Protein AF-A0A6G0W5W0-F1 (afdb_monomer)

Organism: NCBI:txid100861

pLDDT: mean 74.75, std 21.32, range [33.62, 98.12]

Mean predicted aligned error: 18.23 Å

Foldseek 3Di:
DDDDDDDDDDDDDDPDDDPDPDDPDDDPDPDPPPVPLFAFDWFQFPVGKTFRWGQDPQLFIWTADQPLADHDIHPCRVVVRVVPDGHNHIHTAAPSCCVRPVARQCVDCRGVRNRCCVVSVTDGPGSGNDPDPDPPPPCPDDPDDDDDDDDDDDDDDDDDDDDDDDDDDDDDPDDD

Structure (mmCIF, N/CA/C/O backbone):
data_AF-A0A6G0W5W0-F1
#
_entry.id   AF-A0A6G0W5W0-F1
#
loop_
_atom_site.group_PDB
_atom_site.id
_atom_site.type_symbol
_atom_site.label_atom_id
_atom_site.label_alt_id
_atom_site.label_comp_id
_atom_site.label_asym_id
_atom_site.label_entity_id
_atom_site.label_seq_id
_atom_site.pdbx_PDB_ins_code
_atom_site.Cartn_x
_atom_site.Cartn_y
_atom_site.Cartn_z
_atom_site.occupancy
_atom_site.B_iso_or_equiv
_atom_site.auth_seq_id
_atom_site.auth_comp_id
_atom_site.auth_asym_id
_atom_site.auth_atom_id
_atom_site.pdbx_PDB_model_num
ATOM 1 N N . MET A 1 1 ? -21.352 74.072 32.664 1.00 43.81 1 MET A N 1
ATOM 2 C CA . MET A 1 1 ? -22.446 73.161 33.081 1.00 43.81 1 MET A CA 1
ATOM 3 C C . MET A 1 1 ? -23.728 73.745 32.487 1.00 43.81 1 MET A C 1
ATOM 5 O O . MET A 1 1 ? -23.889 74.932 32.744 1.00 43.81 1 MET A O 1
ATOM 9 N N . PRO A 1 2 ? -24.614 73.068 31.721 1.00 43.53 2 PRO A N 1
ATOM 10 C CA . PRO A 1 2 ? -24.774 71.629 31.468 1.00 43.53 2 PRO A CA 1
ATOM 11 C C . PRO A 1 2 ? -25.030 71.230 29.972 1.00 43.53 2 PRO A C 1
ATOM 13 O O . PRO A 1 2 ? -25.238 72.082 29.122 1.00 43.53 2 PRO A O 1
ATOM 16 N N . ARG A 1 3 ? -25.096 69.907 29.727 1.00 37.72 3 ARG A N 1
ATOM 17 C CA . ARG A 1 3 ? -26.029 69.156 28.840 1.00 37.72 3 ARG A CA 1
ATOM 18 C C . ARG A 1 3 ? -25.972 69.195 27.287 1.00 37.72 3 ARG A C 1
ATOM 20 O O . ARG A 1 3 ? -26.293 70.201 26.677 1.00 37.72 3 ARG A O 1
ATOM 27 N N . LEU A 1 4 ? -25.874 67.957 26.755 1.00 35.38 4 LEU A N 1
ATOM 28 C CA . LEU A 1 4 ? -26.572 67.364 25.585 1.00 35.38 4 LEU A CA 1
ATOM 29 C C . LEU A 1 4 ? -26.148 67.860 24.181 1.00 35.38 4 LEU A C 1
ATOM 31 O O . LEU A 1 4 ? -25.948 69.041 23.985 1.00 35.38 4 LEU A O 1
ATOM 35 N N . ALA A 1 5 ? -26.064 67.057 23.117 1.00 42.06 5 ALA A N 1
ATOM 36 C CA . ALA A 1 5 ? -26.297 65.634 22.873 1.00 42.06 5 ALA A CA 1
ATOM 37 C C . ALA A 1 5 ? -25.833 65.313 21.426 1.00 42.06 5 ALA A C 1
ATOM 39 O O . ALA A 1 5 ? -25.978 66.169 20.565 1.00 42.06 5 ALA A O 1
ATOM 40 N N . VAL A 1 6 ? -25.333 64.084 21.205 1.00 36.69 6 VAL A N 1
ATOM 41 C CA . VAL A 1 6 ? -25.784 63.111 20.172 1.00 36.69 6 VAL A CA 1
ATOM 42 C C . VAL A 1 6 ? -25.753 63.600 18.700 1.00 36.69 6 VAL A C 1
ATOM 44 O O . VAL A 1 6 ? -26.433 64.549 18.346 1.00 36.69 6 VAL A O 1
ATOM 47 N N . LEU A 1 7 ? -25.026 62.982 17.758 1.00 33.62 7 LEU A N 1
ATOM 48 C CA . LEU A 1 7 ? -25.395 61.722 17.082 1.00 33.62 7 LEU A CA 1
ATOM 49 C C . LEU A 1 7 ? -24.388 61.400 15.946 1.00 33.62 7 LEU A C 1
ATOM 51 O O . LEU A 1 7 ? -23.832 62.334 15.377 1.00 33.62 7 LEU A O 1
ATOM 55 N N . ALA A 1 8 ? -24.324 60.114 15.552 1.00 37.38 8 ALA A N 1
ATOM 56 C CA . ALA A 1 8 ? -23.855 59.537 14.268 1.00 37.38 8 ALA A CA 1
ATOM 57 C C . ALA A 1 8 ? -22.363 59.116 14.187 1.00 37.38 8 ALA A C 1
ATOM 59 O O . ALA A 1 8 ? -21.487 59.915 14.467 1.00 37.38 8 ALA A O 1
ATOM 60 N N . ILE A 1 9 ? -21.952 57.900 13.794 1.00 43.81 9 ILE A N 1
ATOM 61 C CA . ILE A 1 9 ? -22.605 56.721 13.197 1.00 43.81 9 ILE A CA 1
ATOM 62 C C . ILE A 1 9 ? -21.837 55.456 13.627 1.00 43.81 9 ILE A C 1
ATOM 64 O O . ILE A 1 9 ? -20.644 55.479 13.915 1.00 43.81 9 ILE A O 1
ATOM 68 N N . LEU A 1 10 ? -22.598 54.368 13.682 1.00 42.38 10 LEU A N 1
ATOM 69 C CA . LEU A 1 10 ? -22.277 53.028 14.147 1.00 42.38 10 LEU A CA 1
ATOM 70 C C . LEU 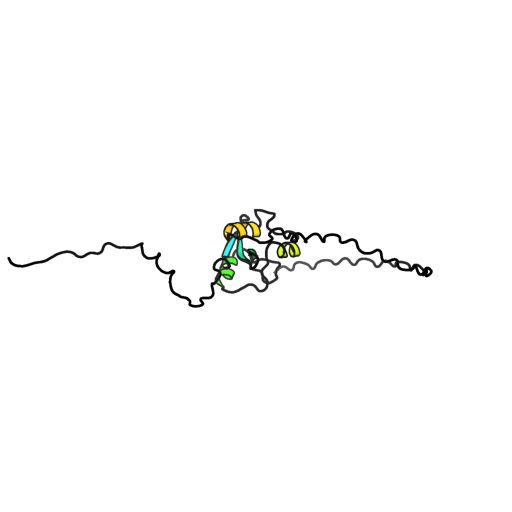A 1 10 ? -21.114 52.336 13.419 1.00 42.38 10 LEU A C 1
ATOM 72 O O . LEU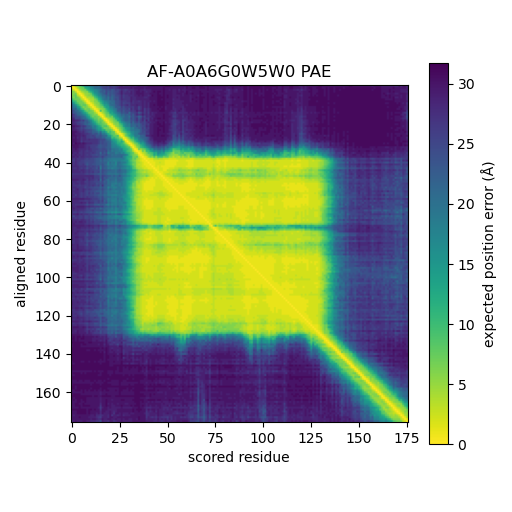 A 1 10 ? -20.940 52.440 12.207 1.00 42.38 10 LEU A O 1
ATOM 76 N N . LEU A 1 11 ? -20.400 51.543 14.219 1.00 49.03 11 LEU A N 1
ATOM 77 C CA . LEU A 1 11 ? -19.451 50.502 13.852 1.00 49.03 11 LEU A CA 1
ATOM 78 C C . LEU A 1 11 ? -20.096 49.448 12.938 1.00 49.03 11 LEU A C 1
ATOM 80 O O . LEU A 1 11 ? -21.161 48.945 13.271 1.00 49.03 11 LEU A O 1
ATOM 84 N N . THR A 1 12 ? -19.389 49.020 11.889 1.00 50.31 12 THR A N 1
ATOM 85 C CA . THR A 1 12 ? -19.244 47.597 11.506 1.00 50.31 12 THR A CA 1
ATOM 86 C C . THR A 1 12 ? -18.012 47.443 10.606 1.00 50.31 12 THR A C 1
ATOM 88 O O . THR A 1 12 ? -18.102 47.335 9.387 1.00 50.31 12 THR A O 1
ATOM 91 N N . ALA A 1 13 ? -16.821 47.448 11.210 1.00 47.62 13 ALA A N 1
ATOM 92 C CA . ALA A 1 13 ? -15.640 46.901 10.551 1.00 47.62 13 ALA A CA 1
ATOM 93 C C . ALA A 1 13 ? -15.608 45.393 10.827 1.00 47.62 13 ALA A C 1
ATOM 95 O O . ALA A 1 13 ? -15.578 44.955 11.974 1.00 47.62 13 ALA A O 1
ATOM 96 N N . SER A 1 14 ? -15.688 44.626 9.746 1.00 53.84 14 SER A N 1
ATOM 97 C CA . SER A 1 14 ? -15.620 43.172 9.689 1.00 53.84 14 SER A CA 1
ATOM 98 C C . SER A 1 14 ? -14.348 42.649 10.370 1.00 53.84 14 SER A C 1
ATOM 100 O O . SER A 1 14 ? -13.251 42.791 9.837 1.00 53.84 14 SER A O 1
ATOM 102 N N . THR A 1 15 ? -14.482 42.036 11.547 1.00 48.28 15 THR A N 1
ATOM 103 C CA . THR A 1 15 ? -13.423 41.218 12.152 1.00 48.28 15 THR A CA 1
ATOM 104 C C . THR A 1 15 ? -13.623 39.770 11.721 1.00 48.28 15 THR A C 1
ATOM 106 O O . THR A 1 15 ? -14.085 38.924 12.484 1.00 48.28 15 THR A O 1
ATOM 109 N N . CYS A 1 16 ? -13.302 39.478 10.464 1.00 47.66 16 CYS A N 1
ATOM 110 C CA . CYS A 1 16 ? -12.919 38.124 10.094 1.00 47.66 16 CYS A CA 1
ATOM 111 C C . CYS A 1 16 ? -11.444 37.938 10.478 1.00 47.66 16 CYS A C 1
ATOM 113 O O . CYS A 1 16 ? -10.644 38.852 10.314 1.00 47.66 16 CYS A O 1
ATOM 115 N N . THR A 1 17 ? -11.111 36.749 10.978 1.00 52.75 17 THR A N 1
ATOM 116 C CA . THR A 1 17 ? -9.773 36.263 11.369 1.00 52.75 17 THR A CA 1
ATOM 117 C C . THR A 1 17 ? -9.202 36.775 12.697 1.00 52.75 17 THR A C 1
ATOM 119 O O . THR A 1 17 ? -8.318 37.621 12.699 1.00 52.75 17 THR A O 1
ATOM 122 N N . ALA A 1 18 ? -9.642 36.180 13.818 1.00 45.88 18 ALA A N 1
ATOM 123 C CA . ALA A 1 18 ? -8.771 35.935 14.984 1.00 45.88 18 ALA A CA 1
ATOM 124 C C . ALA A 1 18 ? -9.281 34.887 16.014 1.00 45.88 18 ALA A C 1
ATOM 126 O O . ALA A 1 18 ? -8.669 34.771 17.067 1.00 45.88 18 ALA A O 1
ATOM 127 N N . ASP A 1 19 ? -10.325 34.084 15.752 1.00 45.25 19 ASP A N 1
ATOM 128 C CA . ASP A 1 19 ? -10.877 33.137 16.752 1.00 45.25 19 ASP A CA 1
ATOM 129 C C . ASP A 1 19 ? -10.670 31.647 16.404 1.00 45.25 19 ASP A C 1
ATOM 131 O O . ASP A 1 19 ? -11.625 30.883 16.286 1.00 45.25 19 ASP A O 1
ATOM 135 N N . ILE A 1 20 ? -9.419 31.187 16.250 1.00 47.75 20 ILE A N 1
ATOM 136 C CA . ILE A 1 20 ? -9.109 29.735 16.310 1.00 47.75 20 ILE A CA 1
ATOM 137 C C . ILE A 1 20 ? -7.849 29.459 17.148 1.00 47.75 20 ILE A C 1
ATOM 139 O O . ILE A 1 20 ? -7.040 28.597 16.816 1.00 47.75 20 ILE A O 1
ATOM 143 N N . VAL A 1 21 ? -7.642 30.181 18.252 1.00 46.34 21 VAL A N 1
ATOM 144 C CA . VAL A 1 21 ? -6.588 29.815 19.219 1.00 46.34 21 VAL A CA 1
ATOM 145 C C . VAL A 1 21 ? -7.092 29.931 20.657 1.00 46.34 21 VAL A C 1
ATOM 147 O O . VAL A 1 21 ? -6.476 30.583 21.486 1.00 46.34 21 VAL A O 1
ATOM 150 N N . GLN A 1 22 ? -8.214 29.285 20.993 1.00 45.28 22 GLN A N 1
ATOM 151 C CA . GLN A 1 22 ? -8.539 29.051 22.406 1.00 45.28 22 GLN A CA 1
ATOM 152 C C . GLN A 1 22 ? -9.508 27.877 22.616 1.00 45.28 22 GLN A C 1
ATOM 154 O O . GLN A 1 22 ? -10.688 28.072 22.879 1.00 45.28 22 GLN A O 1
ATOM 159 N N . ALA A 1 23 ? -9.0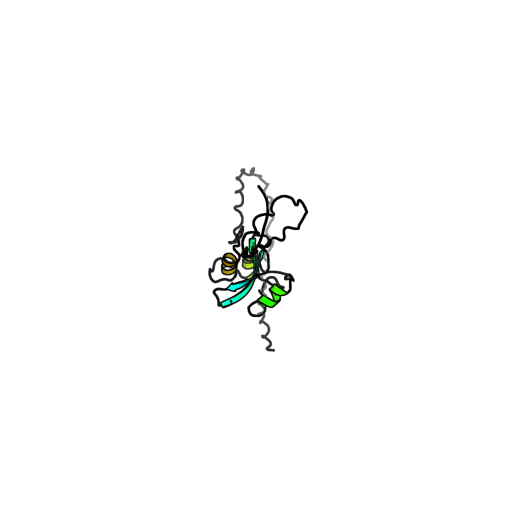17 26.635 22.528 1.00 38.88 23 ALA A N 1
ATOM 160 C CA . ALA A 1 23 ? -9.740 25.475 23.073 1.00 38.88 23 ALA A CA 1
ATOM 161 C C . ALA A 1 23 ? -8.837 24.246 23.327 1.00 38.88 23 ALA A C 1
ATOM 163 O O . ALA A 1 23 ? -9.131 23.149 22.865 1.00 38.88 23 ALA A O 1
ATOM 164 N N . ILE A 1 24 ? -7.745 24.393 24.082 1.00 49.34 24 ILE A N 1
ATOM 165 C CA . ILE A 1 24 ? -7.030 23.247 24.681 1.00 49.34 24 ILE A CA 1
ATOM 166 C C . ILE A 1 24 ? -6.713 23.536 26.147 1.00 49.34 24 ILE A C 1
ATOM 168 O O . ILE A 1 24 ? -5.569 23.690 26.555 1.00 49.34 24 ILE A O 1
ATOM 172 N N . SER A 1 25 ? -7.759 23.648 26.960 1.00 55.38 25 SER A N 1
ATOM 173 C CA . SER A 1 25 ? -7.687 23.433 28.408 1.00 55.38 25 SER A CA 1
ATOM 174 C C . SER A 1 25 ? -9.092 23.132 28.913 1.00 55.38 25 SER A C 1
ATOM 176 O O . SER A 1 25 ? -9.951 24.005 28.905 1.00 55.38 25 SER A O 1
ATOM 178 N N . GLY A 1 26 ? -9.338 21.883 29.321 1.00 47.38 26 GLY A N 1
ATOM 179 C CA . GLY A 1 26 ? -10.487 21.568 30.176 1.00 47.38 26 GLY A CA 1
ATOM 180 C C . GLY A 1 26 ? -11.610 20.706 29.597 1.00 47.38 26 GLY A C 1
ATOM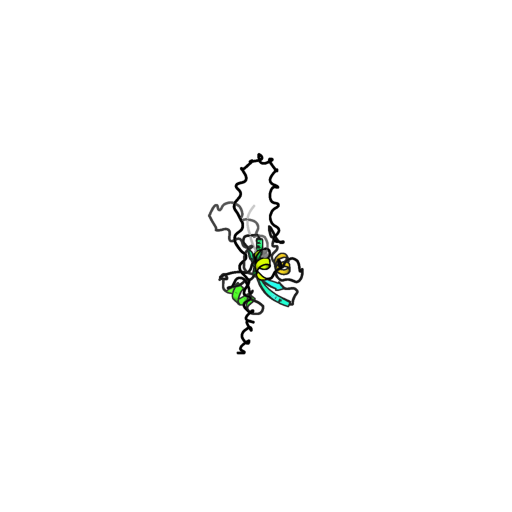 181 O O . GLY A 1 26 ? -12.762 21.002 29.872 1.00 47.38 26 GLY A O 1
ATOM 182 N N . HIS A 1 27 ? -11.322 19.615 28.879 1.00 43.47 27 HIS A N 1
ATOM 183 C CA . HIS A 1 27 ? -12.293 18.517 28.741 1.00 43.47 27 HIS A CA 1
ATOM 184 C C . HIS A 1 27 ? -11.589 17.162 28.861 1.00 43.47 27 HIS A C 1
ATOM 186 O O . HIS A 1 27 ? -11.216 16.541 27.869 1.00 43.47 27 HIS A O 1
ATOM 192 N N . ALA A 1 28 ? -11.449 16.684 30.098 1.00 48.03 28 ALA A N 1
ATOM 193 C CA . ALA A 1 28 ? -11.316 15.261 30.384 1.00 48.03 28 ALA A CA 1
ATOM 194 C C . ALA A 1 28 ? -12.668 14.583 30.089 1.00 48.03 28 ALA A C 1
ATOM 196 O O . ALA A 1 28 ? -13.433 14.242 30.982 1.00 48.03 28 ALA A O 1
ATOM 197 N N . ALA A 1 29 ? -12.996 14.460 28.807 1.00 49.97 29 ALA A N 1
ATOM 198 C CA . ALA A 1 29 ? -14.049 13.597 28.309 1.00 49.97 29 ALA A CA 1
ATOM 199 C C . ALA A 1 29 ? -13.375 12.670 27.306 1.00 49.97 29 ALA A C 1
ATOM 201 O O . ALA A 1 29 ? -12.744 13.153 26.367 1.00 49.97 29 ALA A O 1
ATOM 202 N N . SER A 1 30 ? -13.481 11.360 27.527 1.00 57.62 30 SER A N 1
ATOM 203 C CA . SER A 1 30 ? -13.010 10.297 26.637 1.00 57.62 30 SER A CA 1
ATOM 204 C C . SER A 1 30 ? -13.619 10.426 25.236 1.00 57.62 30 SER A C 1
ATOM 206 O O . SER A 1 30 ? -14.513 9.677 24.852 1.00 57.62 30 SER A O 1
ATOM 208 N N . ARG A 1 31 ? -13.138 11.379 24.436 1.00 55.38 31 ARG A N 1
ATOM 209 C CA . ARG A 1 31 ? -13.244 11.327 22.986 1.00 55.38 31 ARG A CA 1
ATOM 210 C C . ARG A 1 31 ? -12.199 10.318 22.558 1.00 55.38 31 ARG A C 1
ATOM 212 O O . ARG A 1 31 ? -11.009 10.528 22.771 1.00 55.38 31 ARG A O 1
ATOM 219 N N . ARG A 1 32 ? -12.657 9.204 21.990 1.00 55.00 32 ARG A N 1
ATOM 220 C CA . ARG A 1 32 ? -11.822 8.291 21.210 1.00 55.00 32 ARG A CA 1
ATOM 221 C C . ARG A 1 32 ? -10.958 9.167 20.304 1.00 55.00 32 ARG A C 1
ATOM 223 O O . ARG A 1 32 ? -11.510 9.846 19.440 1.00 55.00 32 ARG A O 1
ATOM 230 N N . LEU A 1 33 ? -9.650 9.223 20.560 1.00 56.91 33 LEU A N 1
ATOM 231 C CA . LEU A 1 33 ? -8.700 9.844 19.649 1.00 56.91 33 LEU A CA 1
ATOM 232 C C . LEU A 1 33 ? -8.812 9.032 18.361 1.00 56.91 33 LEU A C 1
ATOM 234 O O . LEU A 1 33 ? -8.262 7.938 18.257 1.00 56.91 33 LEU A O 1
ATOM 238 N N . VAL A 1 34 ? -9.649 9.490 17.431 1.00 56.19 34 VAL A N 1
ATOM 239 C CA . VAL A 1 34 ? -9.582 9.009 16.062 1.00 56.19 34 VAL A CA 1
ATOM 240 C C . VAL A 1 34 ? -8.209 9.458 15.622 1.00 56.19 34 VAL A C 1
ATOM 242 O O . VAL A 1 34 ? -7.952 10.660 15.550 1.00 56.19 34 VAL A O 1
ATOM 245 N N . ASP A 1 35 ? -7.310 8.497 15.454 1.00 67.88 35 ASP A N 1
ATOM 246 C CA . ASP A 1 35 ? -6.005 8.760 14.887 1.00 67.88 35 ASP A CA 1
ATOM 247 C C . ASP A 1 35 ? -6.234 9.233 13.451 1.00 67.88 35 ASP A C 1
ATOM 249 O O . ASP A 1 35 ? -6.359 8.445 12.513 1.00 67.88 35 ASP A O 1
ATOM 253 N N . TYR A 1 36 ? -6.400 10.546 13.306 1.00 63.44 36 TYR A N 1
ATOM 254 C CA . TYR A 1 36 ? -6.720 11.204 12.048 1.00 63.44 36 TYR A CA 1
ATOM 255 C C . TYR A 1 36 ? -5.588 11.018 11.024 1.00 63.44 36 TYR A C 1
ATOM 257 O O . TYR A 1 36 ? -5.782 11.250 9.836 1.00 63.44 36 TYR A O 1
ATOM 265 N N . THR A 1 37 ? -4.424 10.522 11.459 1.00 70.12 37 THR A N 1
ATOM 266 C CA . THR A 1 37 ? -3.311 10.150 10.580 1.00 70.12 37 THR A CA 1
ATOM 267 C C . THR A 1 37 ? -3.518 8.801 9.877 1.00 70.12 37 THR A C 1
ATOM 269 O O . THR A 1 37 ? -2.810 8.492 8.922 1.00 70.12 37 THR A O 1
ATOM 272 N N . LYS A 1 38 ? -4.526 8.009 10.280 1.00 84.19 38 LYS A N 1
ATOM 273 C CA . LYS A 1 38 ? -4.837 6.675 9.721 1.00 84.19 38 LYS A CA 1
ATOM 274 C C . LYS A 1 38 ? -6.121 6.639 8.892 1.00 84.19 38 LYS A C 1
ATOM 276 O O . LYS A 1 38 ? -6.792 5.610 8.797 1.00 84.19 38 LYS A O 1
ATOM 281 N N . VAL A 1 39 ? -6.491 7.769 8.298 1.00 91.81 39 VAL A N 1
ATOM 282 C CA . VAL A 1 39 ? -7.672 7.880 7.433 1.00 91.81 39 VAL A CA 1
ATOM 283 C C . VAL A 1 39 ? -7.331 7.410 6.016 1.00 91.81 39 VAL A C 1
ATOM 285 O O . VAL A 1 39 ? -6.272 7.735 5.478 1.00 91.81 39 VAL A O 1
ATOM 288 N N . TRP A 1 40 ? -8.243 6.649 5.403 1.00 95.12 40 TRP A N 1
ATOM 289 C CA . TRP A 1 40 ? -8.146 6.279 3.991 1.00 95.12 40 TRP A CA 1
ATOM 290 C C . TRP A 1 40 ? -8.103 7.529 3.117 1.00 95.12 40 TRP A C 1
ATOM 292 O O . TRP A 1 40 ? -8.990 8.373 3.183 1.00 95.12 40 TRP A O 1
ATOM 302 N N . THR A 1 41 ? -7.062 7.637 2.302 1.00 94.69 41 THR A N 1
ATOM 303 C CA . THR A 1 41 ? -6.784 8.798 1.465 1.00 94.69 41 THR A CA 1
ATOM 304 C C . THR A 1 41 ? -6.399 8.327 0.076 1.00 94.69 41 THR A C 1
ATOM 306 O O . THR A 1 41 ? -5.596 7.410 -0.085 1.00 94.69 41 THR A O 1
ATOM 309 N N . CYS A 1 42 ? -6.950 8.970 -0.947 1.00 95.69 42 CYS A N 1
ATOM 310 C CA . CYS A 1 42 ? -6.538 8.702 -2.312 1.00 95.69 42 CYS A CA 1
ATOM 311 C C . CYS A 1 42 ? -5.237 9.421 -2.649 1.00 95.69 42 CYS A C 1
ATOM 313 O O . CYS A 1 42 ? -5.202 10.650 -2.739 1.00 95.69 42 CYS A O 1
ATOM 315 N N . VAL A 1 43 ? -4.183 8.645 -2.880 1.00 94.88 43 VAL A N 1
ATOM 316 C CA . VAL A 1 43 ? -2.851 9.145 -3.219 1.00 94.88 43 VAL A CA 1
ATOM 317 C C . VAL A 1 43 ? -2.616 8.992 -4.721 1.00 94.88 43 VAL A C 1
ATOM 319 O O . VAL A 1 43 ? -2.902 7.940 -5.292 1.00 94.88 43 VAL A O 1
ATOM 322 N N . HIS A 1 44 ? -2.100 10.046 -5.361 1.00 93.81 44 HIS A N 1
ATOM 323 C CA . HIS A 1 44 ? -1.569 9.964 -6.722 1.00 93.81 44 HIS A CA 1
ATOM 324 C C . HIS A 1 44 ? -0.191 9.316 -6.680 1.00 93.81 44 HIS A C 1
ATOM 326 O O . HIS A 1 44 ? 0.722 9.859 -6.056 1.00 93.81 44 HIS A O 1
ATOM 332 N N . SER A 1 45 ? -0.046 8.183 -7.359 1.00 89.38 45 SER A N 1
ATOM 333 C CA . SER A 1 45 ? 1.267 7.610 -7.603 1.00 89.38 45 SER A CA 1
ATOM 334 C C . SER A 1 45 ? 1.995 8.406 -8.682 1.00 89.38 45 SER A C 1
ATOM 336 O O . SER A 1 45 ? 1.389 8.913 -9.630 1.00 89.38 45 SER A O 1
ATOM 338 N N . THR A 1 46 ? 3.318 8.470 -8.568 1.00 90.06 46 THR A N 1
ATOM 339 C CA . THR A 1 46 ? 4.203 9.004 -9.612 1.00 90.06 46 THR A CA 1
ATOM 340 C C . THR A 1 46 ? 4.110 8.216 -10.921 1.00 90.06 46 THR A C 1
ATOM 342 O O . THR A 1 46 ? 4.413 8.757 -11.982 1.00 90.06 46 THR A O 1
ATOM 345 N N . SER A 1 47 ? 3.597 6.985 -10.863 1.00 86.00 47 SER A N 1
ATOM 346 C CA . SER A 1 47 ? 3.305 6.131 -12.017 1.00 86.00 47 SER A CA 1
ATOM 347 C C . SER A 1 47 ? 1.965 6.443 -12.714 1.00 86.00 47 SER A C 1
ATOM 349 O O . SER A 1 47 ? 1.599 5.768 -13.672 1.00 86.00 47 SER A O 1
ATOM 351 N N . GLY A 1 48 ? 1.230 7.472 -12.269 1.00 88.62 48 GLY A N 1
ATOM 352 C CA . GLY A 1 48 ? 0.067 8.025 -12.979 1.00 88.62 48 GLY A CA 1
ATOM 353 C C . GLY A 1 48 ? -1.302 7.458 -12.588 1.00 88.62 48 GLY A C 1
ATOM 354 O O . GLY A 1 48 ? -2.307 7.888 -13.147 1.00 88.62 48 GLY A O 1
ATOM 355 N N . PHE A 1 49 ? -1.360 6.546 -11.619 1.00 90.75 49 PHE A N 1
ATOM 356 C CA . PHE A 1 49 ? -2.603 5.967 -11.101 1.00 90.75 49 PHE A CA 1
ATOM 357 C C . PHE A 1 49 ? -2.938 6.473 -9.693 1.00 90.75 49 PHE A C 1
ATOM 359 O O . PHE A 1 49 ? -2.091 7.025 -8.982 1.00 90.75 49 PHE A O 1
ATOM 366 N N . ARG A 1 50 ? -4.190 6.275 -9.266 1.00 94.50 50 ARG A N 1
ATOM 367 C CA . ARG A 1 50 ? -4.646 6.594 -7.897 1.00 94.50 50 ARG A CA 1
ATOM 368 C C . ARG A 1 50 ? -4.810 5.342 -7.062 1.00 94.50 50 ARG A C 1
ATOM 370 O O . ARG A 1 50 ? -5.302 4.333 -7.554 1.00 94.50 50 ARG A O 1
ATOM 377 N N . VAL A 1 51 ? -4.444 5.420 -5.786 1.00 95.56 51 VAL A N 1
ATOM 378 C CA . VAL A 1 51 ? -4.573 4.293 -4.855 1.00 95.56 51 VAL A CA 1
ATOM 379 C C . VAL A 1 51 ? -5.167 4.776 -3.536 1.00 95.56 51 VAL A C 1
ATOM 381 O O . VAL A 1 51 ? -4.682 5.768 -2.984 1.00 95.56 51 VAL A O 1
ATOM 384 N N . PRO A 1 52 ? -6.200 4.106 -3.002 1.00 96.81 52 PRO A N 1
ATOM 385 C CA . PRO A 1 52 ? -6.677 4.347 -1.649 1.00 96.81 52 PRO A CA 1
ATOM 386 C C . PRO A 1 52 ? -5.670 3.754 -0.661 1.00 96.81 52 PRO A C 1
ATOM 388 O O . PRO A 1 52 ? -5.559 2.534 -0.522 1.00 96.81 52 PRO A O 1
ATOM 391 N N . LEU A 1 53 ? -4.928 4.628 0.012 1.00 96.81 53 LEU A N 1
ATOM 392 C CA . LEU A 1 53 ? -3.884 4.280 0.969 1.00 96.81 53 LEU A CA 1
ATOM 393 C C . LEU A 1 53 ? -4.233 4.806 2.361 1.00 96.81 53 LEU A C 1
ATOM 395 O O . LEU A 1 53 ? -4.948 5.797 2.505 1.00 96.81 53 LEU A O 1
ATOM 399 N N . ARG A 1 54 ? -3.684 4.178 3.396 1.00 96.31 54 ARG A N 1
ATOM 400 C CA . ARG A 1 54 ? -3.607 4.762 4.740 1.00 96.31 54 ARG A CA 1
ATOM 401 C C . ARG A 1 54 ? -2.347 4.301 5.460 1.00 96.31 54 ARG A C 1
ATOM 403 O O . ARG A 1 54 ? -1.633 3.420 4.984 1.00 96.31 54 ARG A O 1
ATOM 410 N N . ILE A 1 55 ? -2.101 4.885 6.628 1.00 96.25 55 ILE A N 1
ATOM 411 C CA . ILE A 1 55 ? -1.082 4.402 7.557 1.00 96.25 55 ILE A CA 1
ATOM 412 C C . ILE A 1 55 ? -1.665 3.245 8.380 1.00 96.25 55 ILE A C 1
ATOM 414 O O . ILE A 1 55 ? -2.676 3.404 9.066 1.00 96.25 55 ILE A O 1
ATOM 418 N N . ALA A 1 56 ? -1.013 2.088 8.311 1.00 94.94 56 ALA A N 1
ATOM 419 C CA . ALA A 1 56 ? -1.342 0.873 9.042 1.00 94.94 56 ALA A CA 1
ATOM 420 C C . ALA A 1 56 ? -0.955 0.964 10.531 1.00 94.94 56 ALA A C 1
ATOM 422 O O . ALA A 1 56 ? -0.432 1.967 11.031 1.00 94.94 56 ALA A O 1
ATOM 423 N N . ASN A 1 57 ? -1.221 -0.097 11.293 1.00 92.00 57 ASN A N 1
ATOM 424 C CA . ASN A 1 57 ? -0.949 -0.126 12.735 1.00 92.00 57 ASN A CA 1
ATOM 425 C C . ASN A 1 57 ? 0.541 -0.110 13.096 1.00 92.00 57 ASN A C 1
ATOM 427 O O . ASN A 1 57 ? 0.905 0.495 14.099 1.00 92.00 57 ASN A O 1
ATOM 431 N N . ASP A 1 58 ? 1.383 -0.698 12.257 1.00 91.12 58 ASP A N 1
ATOM 432 C CA . ASP A 1 58 ? 2.846 -0.744 12.369 1.00 91.12 58 ASP A CA 1
ATOM 433 C C . ASP A 1 58 ? 3.547 0.460 11.701 1.00 91.12 58 ASP A C 1
ATOM 435 O O . ASP A 1 58 ? 4.765 0.458 11.484 1.00 91.12 58 ASP A O 1
ATOM 439 N N . SER A 1 59 ? 2.762 1.489 11.370 1.00 93.94 59 SER A N 1
ATOM 440 C CA . SER A 1 59 ? 3.191 2.701 10.671 1.00 93.94 59 SER A CA 1
ATOM 441 C C . SER A 1 59 ? 3.686 2.467 9.238 1.00 93.94 59 SER A C 1
ATOM 443 O O . SER A 1 59 ? 4.262 3.381 8.643 1.00 93.94 59 SER A O 1
ATOM 445 N N . ASN A 1 60 ? 3.455 1.280 8.660 1.00 96.38 60 ASN A N 1
ATOM 446 C CA . ASN A 1 60 ? 3.603 1.065 7.223 1.00 96.38 60 ASN A CA 1
ATOM 447 C C . ASN A 1 60 ? 2.456 1.710 6.444 1.00 96.38 60 ASN A C 1
ATOM 449 O O . ASN A 1 60 ? 1.426 2.094 6.992 1.00 96.38 60 ASN A O 1
ATOM 453 N N . ILE A 1 61 ? 2.648 1.823 5.135 1.00 97.44 61 ILE A N 1
ATOM 454 C CA . ILE A 1 61 ? 1.560 2.133 4.212 1.00 97.44 61 ILE A CA 1
ATOM 455 C C . ILE A 1 61 ? 0.792 0.850 3.936 1.00 97.44 61 ILE A C 1
ATOM 457 O O . ILE A 1 61 ? 1.396 -0.198 3.727 1.00 97.44 61 ILE A O 1
ATOM 461 N N . GLU A 1 62 ? -0.529 0.937 3.901 1.00 97.62 62 GLU A N 1
ATOM 462 C CA . GLU A 1 62 ? -1.374 -0.136 3.395 1.00 97.62 62 GLU A CA 1
ATOM 463 C C . GLU A 1 62 ? -2.339 0.385 2.341 1.00 97.62 62 GLU A C 1
ATOM 465 O O . GLU A 1 62 ? -2.836 1.511 2.435 1.00 97.62 62 GLU A O 1
ATOM 470 N N . CYS A 1 63 ? -2.585 -0.440 1.328 1.00 97.44 63 CYS A N 1
ATOM 471 C CA . CYS A 1 63 ? -3.573 -0.156 0.304 1.00 97.44 63 CYS A CA 1
ATOM 472 C C . CYS A 1 63 ? -4.898 -0.843 0.622 1.00 97.44 63 CYS A C 1
ATOM 474 O O . CYS A 1 63 ? -4.960 -1.873 1.305 1.00 97.44 63 CYS A O 1
ATOM 476 N N . TRP A 1 64 ? -5.979 -0.286 0.084 1.00 97.38 64 TRP A N 1
ATOM 477 C CA . TRP A 1 64 ? -7.270 -0.947 0.148 1.00 97.38 64 TRP A CA 1
ATOM 478 C C . TRP A 1 64 ? -7.231 -2.240 -0.664 1.00 97.38 64 TRP A C 1
ATOM 480 O O . TRP A 1 64 ? -7.080 -2.207 -1.883 1.00 97.38 64 TRP A O 1
ATOM 490 N N . SER A 1 65 ? -7.427 -3.371 0.005 1.00 97.44 65 SER A N 1
ATOM 491 C CA . SER A 1 65 ? -7.495 -4.696 -0.609 1.00 97.44 65 SER A CA 1
ATOM 492 C C . SER A 1 65 ? -8.504 -5.557 0.145 1.00 97.44 65 SER A C 1
ATOM 494 O O . SER A 1 65 ? -8.656 -5.431 1.354 1.00 97.44 65 SER A O 1
ATOM 496 N N . ASN A 1 66 ? -9.241 -6.415 -0.552 1.00 96.69 66 ASN A N 1
ATOM 497 C CA . ASN A 1 66 ? -10.145 -7.368 0.102 1.00 96.69 66 ASN A CA 1
ATOM 498 C C . ASN A 1 66 ? -9.569 -8.786 0.164 1.00 96.69 66 ASN A C 1
ATOM 500 O O . ASN A 1 66 ? -10.189 -9.650 0.775 1.00 96.69 66 ASN A O 1
ATOM 504 N N . ASP A 1 67 ? -8.404 -9.020 -0.439 1.00 97.56 67 ASP A N 1
ATOM 505 C CA . ASP A 1 67 ? -7.757 -10.330 -0.533 1.00 97.56 67 ASP A CA 1
ATOM 506 C C . ASP A 1 67 ? -6.325 -10.344 0.028 1.00 97.56 67 ASP A C 1
ATOM 508 O O . ASP A 1 67 ? -5.694 -11.397 0.064 1.00 97.56 67 ASP A O 1
ATOM 512 N N . GLY A 1 68 ? -5.809 -9.201 0.490 1.00 97.06 68 GLY A N 1
ATOM 513 C CA . GLY A 1 68 ? -4.448 -9.069 1.002 1.00 97.06 68 GLY A CA 1
ATOM 514 C C . GLY A 1 68 ? -3.377 -9.175 -0.079 1.00 97.06 68 GLY A C 1
ATOM 515 O O . GLY A 1 68 ? -2.210 -9.346 0.258 1.00 97.06 68 GLY A O 1
ATOM 516 N N . VAL A 1 69 ? -3.748 -9.097 -1.360 1.00 96.69 69 VAL A N 1
ATOM 517 C CA . VAL A 1 69 ? -2.836 -9.301 -2.495 1.00 96.69 69 VAL A CA 1
ATOM 518 C C . VAL A 1 69 ? -2.983 -8.195 -3.530 1.00 96.69 69 VAL A C 1
ATOM 520 O O . VAL A 1 69 ? -1.988 -7.610 -3.953 1.00 96.69 69 VAL A O 1
ATOM 523 N N . ASN A 1 70 ? -4.216 -7.889 -3.926 1.00 95.19 70 ASN A N 1
ATOM 524 C CA . ASN A 1 70 ? -4.527 -6.937 -4.979 1.00 95.19 70 ASN A CA 1
ATOM 525 C C . ASN A 1 70 ? -5.086 -5.650 -4.374 1.00 95.19 70 ASN A C 1
ATOM 527 O O . ASN A 1 70 ? -6.115 -5.665 -3.689 1.00 95.19 70 ASN A O 1
ATOM 531 N N . CYS A 1 71 ? -4.422 -4.526 -4.644 1.00 95.69 71 CYS A N 1
ATOM 532 C CA . CYS A 1 71 ? -4.955 -3.219 -4.288 1.00 95.69 71 CYS A CA 1
ATOM 533 C C . CYS A 1 71 ? -6.093 -2.813 -5.232 1.00 95.69 71 CYS A C 1
ATOM 535 O O . CYS A 1 71 ? -6.158 -3.219 -6.392 1.00 95.69 71 CYS A O 1
ATOM 537 N N . VAL A 1 72 ? -6.973 -1.955 -4.732 1.00 94.88 72 VAL A N 1
ATOM 538 C CA . VAL A 1 72 ? -7.876 -1.155 -5.559 1.00 94.88 72 VAL A CA 1
ATOM 539 C C . VAL A 1 72 ? -7.074 -0.063 -6.273 1.00 94.88 72 VAL A C 1
ATOM 541 O O . VAL A 1 72 ? -6.220 0.568 -5.655 1.00 94.88 72 VAL A O 1
ATOM 544 N N . TRP A 1 73 ? -7.402 0.213 -7.537 1.00 92.94 73 TRP A N 1
ATOM 545 C CA . TRP A 1 73 ? -6.736 1.231 -8.357 1.00 92.94 73 TRP A CA 1
ATOM 546 C C . TRP A 1 73 ? -7.728 2.241 -8.967 1.00 92.94 73 TRP A C 1
ATOM 548 O O . TRP A 1 73 ? -8.927 1.97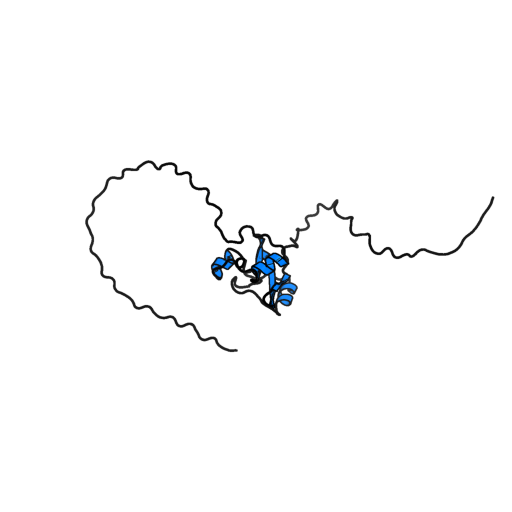1 -9.094 1.00 92.94 73 TRP A O 1
ATOM 558 N N . ASP A 1 74 ? -7.190 3.395 -9.358 1.00 86.38 74 ASP A N 1
ATOM 559 C CA . ASP A 1 74 ? -7.754 4.417 -10.246 1.00 86.38 74 ASP A CA 1
ATOM 560 C C . ASP A 1 74 ? -9.128 4.981 -9.862 1.00 86.38 74 ASP A C 1
ATOM 562 O O . ASP A 1 74 ? -9.307 5.500 -8.758 1.00 86.38 74 ASP A O 1
ATOM 566 N N . ASN A 1 75 ? -10.080 4.961 -10.803 1.00 76.69 75 ASN A N 1
ATOM 567 C CA . ASN A 1 75 ? -11.384 5.627 -10.736 1.00 76.69 75 ASN A CA 1
ATOM 568 C C . ASN A 1 75 ? -12.252 5.152 -9.566 1.00 76.69 75 ASN A C 1
ATOM 570 O O . ASN A 1 75 ? -13.182 5.847 -9.166 1.00 76.69 75 ASN A O 1
ATOM 574 N N . ASN A 1 76 ? -11.924 4.004 -8.983 1.00 86.44 76 ASN A N 1
ATOM 575 C CA . ASN A 1 76 ? -12.616 3.493 -7.815 1.00 86.44 76 ASN A CA 1
ATOM 576 C C . ASN A 1 76 ? -12.107 4.108 -6.507 1.00 86.44 76 ASN A C 1
ATOM 578 O O . ASN A 1 76 ? -12.781 3.992 -5.485 1.00 86.44 76 ASN A O 1
ATOM 582 N N . CYS A 1 77 ? -10.946 4.768 -6.508 1.00 92.19 77 CYS A N 1
ATOM 583 C CA . CYS A 1 77 ? -10.316 5.264 -5.292 1.00 92.19 77 CYS A CA 1
ATOM 584 C C . CYS A 1 77 ? -11.263 6.142 -4.463 1.00 92.19 77 CYS A C 1
ATOM 586 O O . CYS A 1 77 ? -11.514 5.845 -3.291 1.00 92.19 77 CYS A O 1
ATOM 588 N N . ASP A 1 78 ? -11.835 7.183 -5.077 1.00 92.19 78 ASP A N 1
ATOM 589 C CA . ASP A 1 78 ? -12.687 8.139 -4.365 1.00 92.19 78 ASP A CA 1
ATOM 590 C C . ASP A 1 78 ? -13.965 7.469 -3.848 1.00 92.19 78 ASP A C 1
ATOM 592 O O . ASP A 1 78 ? -14.408 7.759 -2.740 1.00 92.19 78 ASP A O 1
ATOM 596 N N . THR A 1 79 ? -14.516 6.502 -4.592 1.00 93.31 79 THR A N 1
ATOM 597 C CA . THR A 1 79 ? -15.669 5.703 -4.155 1.00 93.31 79 THR A CA 1
ATOM 598 C C . THR A 1 79 ? -15.356 4.889 -2.902 1.00 93.31 79 THR A C 1
ATOM 600 O O . THR A 1 79 ? -16.157 4.873 -1.965 1.00 93.31 79 THR A O 1
ATOM 603 N N . TYR A 1 80 ? -14.198 4.228 -2.848 1.00 93.12 80 TYR A N 1
ATOM 604 C CA . TYR A 1 80 ? -13.807 3.438 -1.679 1.00 93.12 80 TYR A CA 1
ATOM 605 C C . TYR A 1 80 ? -13.525 4.323 -0.466 1.00 93.12 80 TYR A C 1
ATOM 607 O O . TYR A 1 80 ? -14.048 4.049 0.615 1.00 93.12 80 TYR A O 1
ATOM 615 N N . VAL A 1 81 ? -12.785 5.419 -0.647 1.00 93.44 81 VAL A N 1
ATOM 616 C CA . VAL A 1 81 ? -12.501 6.376 0.432 1.00 93.44 81 VAL A CA 1
ATOM 617 C C . VAL A 1 81 ? -13.789 7.010 0.971 1.00 93.44 81 VAL A C 1
ATOM 619 O O . VAL A 1 81 ? -13.992 7.046 2.184 1.00 93.44 81 VAL A O 1
ATOM 622 N N . ALA A 1 82 ? -14.703 7.436 0.093 1.00 92.56 82 ALA A N 1
ATOM 623 C CA . ALA A 1 82 ? -15.971 8.051 0.489 1.00 92.56 82 ALA A CA 1
ATOM 624 C C . ALA A 1 82 ? -16.965 7.065 1.123 1.00 92.56 82 ALA A C 1
ATOM 626 O O . ALA A 1 82 ? -17.908 7.487 1.791 1.00 92.56 82 ALA A O 1
ATOM 627 N N . SER A 1 83 ? -16.772 5.753 0.946 1.00 91.25 83 SER A N 1
ATOM 628 C CA . SER A 1 83 ? -17.700 4.740 1.462 1.00 91.25 83 SER A CA 1
ATOM 629 C C . SER A 1 83 ? -17.769 4.682 2.993 1.00 91.25 83 SER A C 1
ATOM 631 O O . SER A 1 83 ? -18.713 4.107 3.536 1.00 91.25 83 SER A O 1
ATOM 633 N N . GLY A 1 84 ? -16.751 5.200 3.693 1.00 86.12 84 GLY A N 1
ATOM 634 C CA . GLY A 1 84 ? -16.608 5.071 5.146 1.00 86.12 84 GLY A CA 1
ATOM 635 C C . GLY A 1 84 ? -16.409 3.627 5.633 1.00 86.12 84 GLY A C 1
ATOM 636 O O . GLY A 1 84 ? -16.427 3.376 6.838 1.00 86.12 84 GLY A O 1
ATOM 637 N N . LYS A 1 85 ? -16.239 2.665 4.717 1.00 90.44 85 LYS A N 1
ATOM 638 C CA . LYS A 1 85 ? -16.013 1.252 5.036 1.00 90.44 85 LYS A CA 1
ATOM 639 C C . LYS A 1 85 ? -14.533 0.981 5.294 1.00 90.44 85 LYS A C 1
ATOM 641 O O . LYS A 1 85 ? -13.679 1.855 5.171 1.00 90.44 85 LYS A O 1
ATOM 646 N N . SER A 1 86 ? -14.232 -0.257 5.668 1.00 91.44 86 SER A N 1
ATOM 647 C CA . SER A 1 86 ? -12.867 -0.771 5.695 1.00 91.44 86 SER A CA 1
ATOM 648 C C . SER A 1 86 ? -12.753 -2.016 4.815 1.00 91.44 86 SER A C 1
ATOM 650 O O . SER A 1 86 ? -13.720 -2.778 4.731 1.00 91.44 86 SER A O 1
ATOM 652 N N . PRO A 1 87 ? -11.596 -2.218 4.166 1.00 95.19 87 PRO A N 1
ATOM 653 C CA . PRO A 1 87 ? -11.296 -3.449 3.450 1.00 95.19 87 PRO A CA 1
ATOM 654 C C . PRO A 1 87 ? -11.304 -4.665 4.378 1.00 95.19 87 PRO A C 1
ATOM 656 O O . PRO A 1 87 ? -10.993 -4.543 5.564 1.00 95.19 87 PRO A O 1
ATOM 659 N N . ALA A 1 88 ? -11.590 -5.842 3.819 1.00 96.88 88 ALA A N 1
ATOM 660 C CA . ALA A 1 88 ? -11.528 -7.102 4.560 1.00 96.88 88 ALA A CA 1
ATOM 661 C C . ALA A 1 88 ? -10.086 -7.536 4.879 1.00 96.88 88 ALA A C 1
ATOM 663 O O . ALA A 1 88 ? -9.833 -8.077 5.953 1.00 96.88 88 ALA A O 1
ATOM 664 N N . ALA A 1 89 ? -9.151 -7.287 3.959 1.00 97.44 89 ALA A N 1
ATOM 665 C CA . ALA A 1 89 ? -7.758 -7.706 4.077 1.00 97.44 89 ALA A CA 1
ATOM 666 C C . ALA A 1 89 ? -6.843 -6.700 3.356 1.00 97.44 89 ALA A C 1
ATOM 668 O O . ALA A 1 89 ? -6.421 -6.962 2.231 1.00 97.44 89 ALA A O 1
ATOM 669 N N . PRO A 1 90 ? -6.575 -5.520 3.945 1.00 97.50 90 PRO A N 1
ATOM 670 C CA . PRO A 1 90 ? -5.657 -4.559 3.343 1.00 97.50 90 PRO A CA 1
ATOM 671 C C . PRO A 1 90 ? -4.255 -5.156 3.161 1.00 97.50 90 PRO A C 1
ATOM 673 O O . PRO A 1 90 ? -3.796 -5.948 3.984 1.00 97.50 90 PRO A O 1
ATOM 676 N N . LEU A 1 91 ? -3.579 -4.771 2.077 1.00 98.12 91 LEU A N 1
ATOM 677 C CA . LEU A 1 91 ? -2.203 -5.186 1.802 1.00 98.12 91 LEU A CA 1
ATOM 678 C C . LEU A 1 91 ? -1.242 -4.138 2.360 1.00 98.12 91 LEU A C 1
ATOM 680 O O . LEU A 1 91 ? -1.240 -2.988 1.917 1.00 98.12 91 LEU A O 1
ATOM 684 N N . VAL A 1 92 ? -0.412 -4.559 3.312 1.00 97.75 92 VAL A N 1
ATOM 685 C CA . VAL A 1 92 ? 0.555 -3.707 4.010 1.00 97.75 92 VAL A CA 1
ATOM 686 C C . VAL A 1 92 ? 1.933 -3.810 3.349 1.00 97.75 92 VAL A C 1
ATOM 688 O O . VAL A 1 92 ? 2.440 -4.907 3.106 1.00 97.75 92 VAL A O 1
ATOM 691 N N . CYS A 1 93 ? 2.563 -2.668 3.083 1.00 97.94 93 CYS A N 1
ATOM 692 C CA . CYS A 1 93 ? 3.961 -2.567 2.661 1.00 97.94 93 CYS A CA 1
ATOM 693 C C . CYS A 1 93 ? 4.918 -3.147 3.721 1.00 97.94 93 CYS A C 1
ATOM 695 O O . CYS A 1 93 ? 4.541 -3.413 4.862 1.00 97.94 93 CYS A O 1
ATOM 697 N N . GLY A 1 94 ? 6.185 -3.360 3.366 1.00 96.44 94 GLY A N 1
ATOM 698 C CA . GLY A 1 94 ? 7.138 -4.002 4.269 1.00 96.44 94 GLY A CA 1
ATOM 699 C C . GLY A 1 94 ? 7.017 -5.526 4.233 1.00 96.44 94 GLY A C 1
ATOM 700 O O . GLY A 1 94 ? 7.048 -6.142 3.166 1.00 96.44 94 GLY A O 1
ATOM 701 N N . CYS A 1 95 ? 6.918 -6.159 5.403 1.00 95.62 95 CYS A N 1
ATOM 702 C CA . CYS A 1 95 ? 6.985 -7.619 5.514 1.00 95.62 95 CYS A CA 1
ATOM 703 C C . CYS A 1 95 ? 5.863 -8.362 4.787 1.00 95.62 95 CYS A C 1
ATOM 705 O O . CYS A 1 95 ? 6.143 -9.355 4.118 1.00 95.62 95 CYS A O 1
ATOM 707 N N . MET A 1 96 ? 4.618 -7.895 4.902 1.00 95.69 96 MET A N 1
ATOM 708 C CA . MET A 1 96 ? 3.483 -8.544 4.242 1.00 95.69 96 MET A CA 1
ATOM 709 C C . MET A 1 96 ? 3.634 -8.465 2.718 1.00 95.69 96 MET A C 1
ATOM 711 O O . MET A 1 96 ? 3.589 -9.490 2.043 1.00 95.69 96 MET A O 1
ATOM 715 N N . HIS A 1 97 ? 3.930 -7.282 2.177 1.00 97.25 97 HIS A N 1
ATOM 716 C CA . HIS A 1 97 ? 4.207 -7.116 0.751 1.00 97.25 97 HIS A CA 1
ATOM 717 C C . HIS A 1 97 ? 5.354 -8.009 0.259 1.00 97.25 97 HIS A C 1
ATOM 719 O O . HIS A 1 97 ? 5.241 -8.622 -0.800 1.00 97.25 97 HIS A O 1
ATOM 725 N N . LYS A 1 98 ? 6.419 -8.177 1.056 1.00 96.31 98 LYS A N 1
ATOM 726 C CA . LYS A 1 98 ? 7.533 -9.078 0.719 1.00 96.31 98 LYS A CA 1
ATOM 727 C C . LYS A 1 98 ? 7.108 -10.539 0.628 1.00 96.31 98 LYS A C 1
ATOM 729 O O . LYS A 1 98 ? 7.603 -11.250 -0.240 1.00 96.31 98 LYS A O 1
ATOM 734 N N . GLN A 1 99 ? 6.202 -10.985 1.493 1.00 96.19 99 GLN A N 1
ATOM 735 C CA . GLN A 1 99 ? 5.675 -12.350 1.451 1.00 96.19 99 GLN A CA 1
ATOM 736 C C . GLN A 1 99 ? 4.814 -12.599 0.207 1.00 96.19 99 GLN A C 1
ATOM 738 O O . GLN A 1 99 ? 4.869 -13.690 -0.350 1.00 96.19 99 GLN A O 1
ATOM 743 N N . VAL A 1 100 ? 4.049 -11.597 -0.233 1.00 96.81 100 VAL A N 1
ATOM 744 C CA . VAL A 1 100 ? 3.121 -11.723 -1.366 1.00 96.81 100 VAL A CA 1
ATOM 745 C C . VAL A 1 100 ? 3.814 -11.507 -2.718 1.00 96.81 100 VAL A C 1
ATOM 747 O O . VAL A 1 100 ? 3.609 -12.282 -3.646 1.00 96.81 100 VAL A O 1
ATOM 750 N N . TRP A 1 101 ? 4.652 -10.473 -2.830 1.00 96.38 101 TRP A N 1
ATOM 751 C CA . TRP A 1 101 ? 5.216 -9.980 -4.097 1.00 96.38 101 TRP A CA 1
ATOM 752 C C . TRP A 1 101 ? 6.750 -1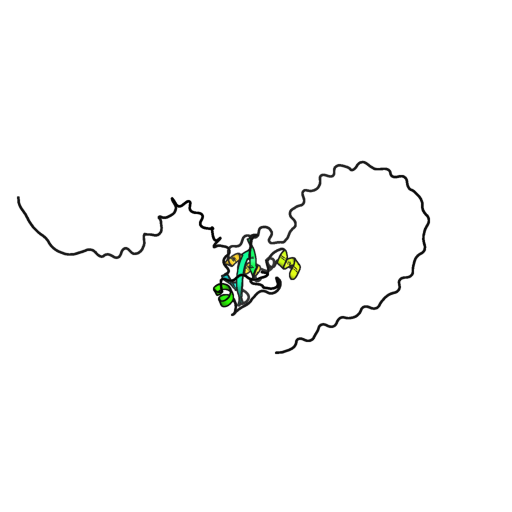0.070 -4.178 1.00 96.38 101 TRP A C 1
ATOM 754 O O . TRP A 1 101 ? 7.351 -9.640 -5.162 1.00 96.38 101 TRP A O 1
ATOM 764 N N . GLY A 1 102 ? 7.414 -10.602 -3.148 1.00 95.62 102 GLY A N 1
ATOM 765 C CA . GLY A 1 102 ? 8.867 -10.815 -3.131 1.00 95.62 102 GLY A CA 1
ATOM 766 C C . GLY A 1 102 ? 9.718 -9.571 -2.845 1.00 95.62 102 GLY A C 1
ATOM 767 O O . GLY A 1 102 ? 10.939 -9.677 -2.768 1.00 95.62 102 GLY A O 1
ATOM 768 N N . ASN A 1 103 ? 9.106 -8.402 -2.645 1.00 95.31 103 ASN A N 1
ATOM 769 C CA . ASN A 1 103 ? 9.783 -7.137 -2.332 1.00 95.31 103 ASN A CA 1
ATOM 770 C C . ASN A 1 103 ? 9.007 -6.355 -1.261 1.00 95.31 103 ASN A C 1
ATOM 772 O O . ASN A 1 103 ? 7.811 -6.570 -1.098 1.00 95.31 103 ASN A O 1
ATOM 776 N N . VAL A 1 104 ? 9.647 -5.439 -0.530 1.00 96.50 104 VAL A N 1
ATOM 777 C CA . VAL A 1 104 ? 8.962 -4.682 0.541 1.00 96.50 104 VAL A CA 1
ATOM 778 C C . VAL A 1 104 ? 8.138 -3.493 0.032 1.00 96.50 104 VAL A C 1
ATOM 780 O O . VAL A 1 104 ? 7.437 -2.848 0.811 1.00 96.50 104 VAL A O 1
ATOM 783 N N . GLY A 1 105 ? 8.243 -3.175 -1.258 1.00 96.19 105 GLY A N 1
ATOM 784 C CA . GLY A 1 105 ? 7.603 -2.032 -1.903 1.00 96.19 105 GLY A CA 1
ATOM 785 C C . GLY A 1 105 ? 8.302 -0.686 -1.681 1.00 96.19 105 GLY A C 1
ATOM 786 O O . GLY A 1 105 ? 8.002 0.259 -2.400 1.00 96.19 105 GLY A O 1
ATOM 787 N N . TYR A 1 106 ? 9.230 -0.573 -0.724 1.00 97.12 106 TYR A N 1
ATOM 788 C CA . TYR A 1 106 ? 9.985 0.663 -0.453 1.00 97.12 106 TYR A CA 1
ATOM 789 C C . TYR A 1 106 ? 11.330 0.764 -1.180 1.00 97.12 106 TYR A C 1
ATOM 791 O O . TYR A 1 106 ? 11.939 1.831 -1.172 1.00 97.12 106 TYR A O 1
ATOM 799 N N . ASP A 1 107 ? 11.796 -0.328 -1.789 1.00 94.06 107 ASP A N 1
ATOM 800 C CA . ASP A 1 107 ? 13.073 -0.355 -2.515 1.00 94.06 107 ASP A CA 1
ATOM 801 C C . ASP A 1 107 ? 13.010 0.452 -3.826 1.00 94.06 107 ASP A C 1
ATOM 803 O O . ASP A 1 107 ? 14.032 0.928 -4.317 1.00 94.06 107 ASP A O 1
ATOM 807 N N . ASP A 1 108 ? 11.805 0.632 -4.376 1.00 93.69 108 ASP A N 1
ATOM 808 C CA . ASP A 1 108 ? 11.538 1.428 -5.572 1.00 93.69 108 ASP A CA 1
ATOM 809 C C . ASP A 1 108 ? 10.872 2.767 -5.185 1.00 93.69 108 ASP A C 1
ATOM 811 O O . ASP A 1 108 ? 9.769 2.776 -4.619 1.00 93.69 108 ASP A O 1
ATOM 815 N N . PRO A 1 109 ? 11.504 3.919 -5.482 1.00 93.25 109 PRO A N 1
ATOM 816 C CA . PRO A 1 109 ? 10.935 5.238 -5.208 1.00 93.25 109 PRO A CA 1
ATOM 817 C C . PRO A 1 109 ? 9.627 5.544 -5.949 1.00 93.25 109 PRO A C 1
ATOM 819 O O . PRO A 1 109 ? 8.882 6.403 -5.487 1.00 93.25 109 PRO A O 1
ATOM 822 N N . SER A 1 110 ? 9.361 4.879 -7.078 1.00 92.69 110 SER A N 1
ATOM 823 C CA . SER A 1 110 ? 8.160 5.066 -7.909 1.00 92.69 110 SER A CA 1
ATOM 824 C C . SER A 1 110 ? 7.000 4.134 -7.541 1.00 92.69 110 SER A C 1
ATOM 826 O O . SER A 1 110 ? 5.900 4.231 -8.090 1.00 92.69 110 SER A O 1
ATOM 828 N N . HIS A 1 111 ? 7.239 3.224 -6.595 1.00 95.50 111 HIS A N 1
ATOM 829 C CA . HIS A 1 111 ? 6.237 2.291 -6.115 1.00 95.50 111 HIS A CA 1
ATOM 830 C C . HIS A 1 111 ? 5.257 2.983 -5.157 1.00 95.50 111 HIS A C 1
ATOM 832 O O . HIS A 1 111 ? 5.628 3.844 -4.354 1.00 95.50 111 HIS A O 1
ATOM 838 N N . TRP A 1 112 ? 3.994 2.556 -5.174 1.00 96.06 112 TRP A N 1
ATOM 839 C CA . TRP A 1 112 ? 2.919 3.174 -4.388 1.00 96.06 112 TRP A CA 1
ATOM 840 C C . 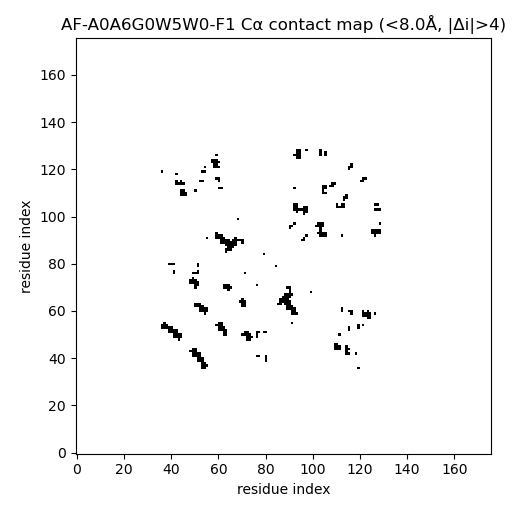TRP A 1 112 ? 3.173 3.161 -2.871 1.00 96.06 112 TRP A C 1
ATOM 842 O O . TRP A 1 112 ? 2.677 4.033 -2.160 1.00 96.06 112 TRP A O 1
ATOM 852 N N . CYS A 1 113 ? 3.969 2.214 -2.360 1.00 97.38 113 CYS A N 1
ATOM 853 C CA . CYS A 1 113 ? 4.424 2.228 -0.967 1.00 97.38 113 CYS A CA 1
ATOM 854 C C . CYS A 1 113 ? 5.276 3.471 -0.665 1.00 97.38 113 CYS A C 1
ATOM 856 O O . CYS A 1 113 ? 5.047 4.150 0.338 1.00 97.38 113 CYS A O 1
ATOM 858 N N . SER A 1 114 ? 6.240 3.787 -1.533 1.00 97.38 114 SER A N 1
ATOM 859 C CA . SER A 1 114 ? 7.115 4.959 -1.418 1.00 97.38 114 SER A CA 1
ATOM 860 C C . SER A 1 114 ? 6.337 6.261 -1.612 1.00 97.38 114 SER A C 1
ATOM 862 O O . SER A 1 114 ? 6.472 7.182 -0.800 1.00 97.38 114 SER A O 1
ATOM 864 N N . ASP A 1 115 ? 5.453 6.307 -2.612 1.00 96.56 115 ASP A N 1
ATOM 865 C CA . ASP A 1 115 ? 4.563 7.449 -2.849 1.00 96.56 115 ASP A CA 1
ATOM 866 C C . ASP A 1 115 ? 3.641 7.698 -1.650 1.00 96.56 115 ASP A C 1
ATOM 868 O O . ASP A 1 115 ? 3.564 8.817 -1.140 1.00 96.56 115 ASP A O 1
ATOM 872 N N . GLY A 1 116 ? 2.997 6.647 -1.136 1.00 96.38 116 GLY A N 1
ATOM 873 C CA . GLY A 1 116 ? 2.151 6.713 0.052 1.00 96.38 116 GLY A CA 1
ATOM 874 C C . GLY A 1 116 ? 2.918 7.181 1.282 1.00 96.38 116 GLY A C 1
ATOM 875 O O . GLY A 1 116 ? 2.425 8.025 2.028 1.00 96.38 116 GLY A O 1
ATOM 876 N N . LYS A 1 117 ? 4.154 6.699 1.475 1.00 96.06 117 LYS A N 1
ATOM 877 C CA . LYS A 1 117 ? 4.999 7.092 2.608 1.00 96.06 117 LYS A CA 1
ATOM 878 C C . LYS A 1 117 ? 5.271 8.589 2.582 1.00 96.06 117 LYS A C 1
ATOM 880 O O . LYS A 1 117 ? 5.131 9.252 3.607 1.00 96.06 117 LYS A O 1
ATOM 885 N N . LYS A 1 118 ? 5.615 9.120 1.408 1.00 95.75 118 LYS A N 1
ATOM 886 C CA . LYS A 1 118 ? 5.859 10.549 1.203 1.00 95.75 118 LYS A CA 1
ATOM 887 C C . LYS A 1 118 ? 4.580 11.376 1.343 1.00 95.75 118 LYS A C 1
ATOM 889 O O . LYS A 1 118 ? 4.610 12.415 1.991 1.00 95.75 118 LYS A O 1
ATOM 894 N N . ALA A 1 119 ? 3.477 10.926 0.748 1.00 95.06 119 ALA A N 1
ATOM 895 C CA . ALA A 1 119 ? 2.220 11.668 0.710 1.00 95.06 119 ALA A CA 1
ATOM 896 C C . ALA A 1 119 ? 1.516 11.725 2.072 1.00 95.06 119 ALA A C 1
ATOM 898 O O . ALA A 1 119 ? 0.946 12.756 2.418 1.00 95.06 119 ALA A O 1
ATOM 899 N N . LEU A 1 120 ? 1.558 10.631 2.839 1.00 94.62 120 LEU A N 1
ATOM 900 C CA . LEU A 1 120 ? 0.870 10.517 4.127 1.00 94.62 120 LEU A CA 1
ATOM 901 C C . LEU A 1 120 ? 1.795 10.754 5.330 1.00 94.62 120 LEU A C 1
ATOM 903 O O . LEU A 1 120 ? 1.317 10.829 6.456 1.00 94.62 120 LEU A O 1
ATOM 907 N N . GLY A 1 121 ? 3.108 10.881 5.116 1.00 94.44 121 GLY A N 1
ATOM 908 C CA . GLY A 1 121 ? 4.081 11.092 6.192 1.00 94.44 121 GLY A CA 1
ATOM 909 C C . GLY A 1 121 ? 4.314 9.852 7.060 1.00 94.44 121 GLY A C 1
ATOM 910 O O . GLY A 1 121 ? 4.575 9.973 8.256 1.00 94.44 121 GLY A O 1
ATOM 911 N N . ALA A 1 122 ? 4.206 8.653 6.482 1.00 94.44 122 ALA A N 1
ATOM 912 C CA . ALA A 1 122 ? 4.374 7.412 7.230 1.00 94.44 122 ALA A CA 1
ATOM 913 C C . ALA A 1 122 ? 5.828 7.198 7.683 1.00 94.44 122 ALA A C 1
ATOM 915 O O . ALA A 1 122 ? 6.782 7.459 6.944 1.00 94.44 122 ALA A O 1
ATOM 916 N N . ASN A 1 123 ? 5.993 6.635 8.881 1.00 94.56 123 ASN A N 1
ATOM 917 C CA . ASN A 1 123 ? 7.291 6.253 9.431 1.00 94.56 123 ASN A CA 1
ATOM 918 C C . ASN A 1 123 ? 7.290 4.771 9.849 1.00 94.56 123 ASN A C 1
ATOM 920 O O . ASN A 1 123 ? 7.073 4.470 11.026 1.00 94.56 123 ASN A O 1
ATOM 924 N N . PRO A 1 124 ? 7.492 3.840 8.897 1.00 92.31 124 PRO A N 1
ATOM 925 C CA . PRO A 1 124 ? 7.499 2.410 9.178 1.00 92.31 124 PRO A CA 1
ATOM 926 C C . PRO A 1 124 ? 8.527 2.019 10.237 1.00 92.31 124 PRO A C 1
ATOM 928 O O . PRO A 1 124 ? 9.680 2.439 10.163 1.00 92.31 124 PRO A O 1
ATOM 931 N N . THR A 1 125 ? 8.147 1.144 11.171 1.00 89.88 125 THR A N 1
ATOM 932 C CA . THR A 1 125 ? 9.085 0.660 12.207 1.00 89.88 125 THR A CA 1
ATOM 933 C C . THR A 1 125 ? 10.100 -0.347 11.649 1.00 89.88 125 THR A C 1
ATOM 935 O O . THR A 1 125 ? 11.236 -0.406 12.108 1.00 89.88 125 THR A O 1
ATOM 938 N N . ASN A 1 126 ? 9.715 -1.124 10.630 1.00 89.50 126 ASN A N 1
ATOM 939 C CA . ASN A 1 126 ? 10.592 -2.078 9.943 1.00 89.50 126 ASN A CA 1
ATOM 940 C C . ASN A 1 126 ? 10.333 -2.068 8.422 1.00 89.50 126 ASN A C 1
ATOM 942 O O . ASN A 1 126 ? 9.735 -3.011 7.896 1.00 89.50 126 ASN A O 1
ATOM 946 N N . PRO A 1 127 ? 10.744 -1.006 7.702 1.00 89.38 127 PRO A N 1
ATOM 947 C CA . PRO A 1 127 ? 10.431 -0.852 6.279 1.00 89.38 127 PRO A CA 1
ATOM 948 C C . PRO A 1 127 ? 11.050 -1.956 5.412 1.00 89.38 127 PRO A C 1
ATOM 950 O O . PRO A 1 127 ? 10.459 -2.360 4.419 1.00 89.38 127 PRO A O 1
ATOM 953 N N . ASN A 1 128 ? 12.207 -2.489 5.809 1.00 91.50 128 ASN A N 1
ATOM 954 C CA . ASN A 1 128 ? 12.979 -3.430 4.991 1.00 91.50 128 ASN A CA 1
ATOM 955 C C . ASN A 1 128 ? 12.686 -4.899 5.325 1.00 91.50 128 ASN A C 1
ATOM 957 O O .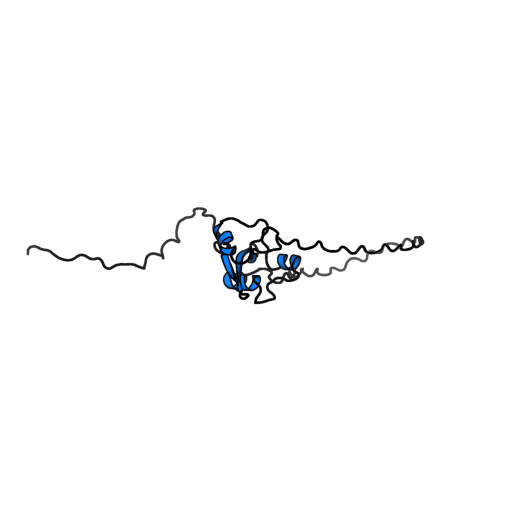 ASN A 1 128 ? 13.300 -5.808 4.760 1.00 91.50 128 ASN A O 1
ATOM 961 N N . CYS A 1 129 ? 11.755 -5.147 6.250 1.00 90.50 129 CYS A N 1
ATOM 962 C CA . CYS A 1 129 ? 11.481 -6.473 6.787 1.00 90.50 129 CYS A CA 1
ATOM 963 C C . CYS A 1 129 ? 12.758 -7.216 7.220 1.00 90.50 129 CYS A C 1
ATOM 965 O O . CYS A 1 129 ? 12.970 -8.393 6.913 1.00 90.50 129 CYS A O 1
ATOM 967 N N . THR A 1 130 ? 13.651 -6.504 7.899 1.00 86.44 130 THR A N 1
ATOM 968 C CA . THR A 1 130 ? 14.834 -7.099 8.514 1.00 86.44 130 THR A CA 1
ATOM 969 C C . THR A 1 130 ? 14.443 -7.653 9.879 1.00 86.44 130 THR A C 1
ATOM 971 O O . THR A 1 130 ? 13.776 -6.942 10.637 1.00 86.44 130 THR A O 1
ATOM 974 N N . PRO A 1 131 ? 14.812 -8.900 10.221 1.00 76.81 131 PRO A N 1
ATOM 975 C CA . PRO A 1 131 ? 14.666 -9.384 11.585 1.00 76.81 131 PRO A CA 1
ATOM 976 C C . PRO A 1 131 ? 15.326 -8.390 12.541 1.00 76.81 131 PRO A C 1
ATOM 978 O O . PRO A 1 131 ? 16.400 -7.864 12.235 1.00 76.81 131 PRO A O 1
ATOM 981 N N . ALA A 1 132 ? 14.692 -8.125 13.686 1.00 69.88 132 ALA A N 1
ATOM 982 C CA . ALA A 1 132 ? 15.387 -7.437 14.767 1.00 69.88 132 ALA A CA 1
ATOM 983 C C . ALA A 1 132 ? 16.704 -8.185 15.031 1.00 69.88 132 ALA A C 1
ATOM 985 O O . ALA A 1 132 ? 16.705 -9.418 14.931 1.00 69.88 132 ALA A O 1
ATOM 986 N N . PRO A 1 133 ? 17.817 -7.489 15.325 1.00 61.03 133 PRO A N 1
ATOM 987 C CA . PRO A 1 133 ? 19.055 -8.172 15.653 1.00 61.03 133 PRO A CA 1
ATOM 988 C C . PRO A 1 133 ? 18.760 -9.122 16.811 1.00 61.03 133 PRO A C 1
ATOM 990 O O . PRO A 1 133 ? 18.408 -8.684 17.908 1.00 61.03 133 PRO A O 1
ATOM 993 N N . THR A 1 134 ? 18.833 -10.426 16.546 1.00 55.22 134 THR A N 1
ATOM 994 C CA . THR A 1 134 ? 18.747 -11.432 17.597 1.00 55.22 134 THR A CA 1
ATOM 995 C C . THR A 1 134 ? 19.827 -11.064 18.610 1.00 55.22 134 THR A C 1
ATOM 997 O O . THR A 1 134 ? 20.974 -10.879 18.185 1.00 55.22 134 THR A O 1
ATOM 1000 N N . PRO A 1 135 ? 19.525 -10.912 19.914 1.00 62.38 135 PRO A N 1
ATOM 1001 C CA . PRO A 1 135 ? 20.589 -10.842 20.900 1.00 62.38 135 PRO A CA 1
ATOM 1002 C C . PRO A 1 135 ? 21.429 -12.096 20.688 1.00 62.38 135 PRO A C 1
ATOM 1004 O O . PRO A 1 135 ? 20.916 -13.210 20.799 1.00 62.38 135 PRO A O 1
ATOM 1007 N N . VAL A 1 136 ? 22.676 -11.906 20.252 1.00 63.06 136 VAL A N 1
ATOM 1008 C CA . VAL A 1 136 ? 23.599 -13.009 20.002 1.00 63.06 136 VAL A CA 1
ATOM 1009 C C . VAL A 1 136 ? 23.614 -13.834 21.285 1.00 63.06 136 VAL A C 1
ATOM 1011 O O . VAL A 1 136 ? 23.962 -13.275 22.330 1.00 63.06 136 VAL A O 1
ATOM 1014 N N . PRO A 1 137 ? 23.194 -15.112 21.266 1.00 56.66 137 PRO A N 1
ATOM 1015 C CA . PRO A 1 137 ? 23.303 -15.936 22.452 1.00 56.66 137 PRO A CA 1
ATOM 1016 C C . PRO A 1 137 ? 24.787 -15.992 22.805 1.00 56.66 137 PRO A C 1
ATOM 1018 O O . PRO A 1 137 ? 25.599 -16.500 22.031 1.00 56.66 137 PRO A O 1
ATOM 1021 N N . THR A 1 138 ? 25.156 -15.408 23.946 1.00 51.00 138 THR A N 1
ATOM 1022 C CA . THR A 1 138 ? 26.479 -15.597 24.533 1.00 51.00 138 THR A CA 1
ATOM 1023 C C . THR A 1 138 ? 26.671 -17.099 24.657 1.00 51.00 138 THR A C 1
ATOM 1025 O O . THR A 1 138 ? 25.914 -17.765 25.361 1.00 51.00 138 THR A O 1
ATOM 1028 N N . THR A 1 139 ? 27.619 -17.648 23.901 1.00 49.19 139 THR A N 1
ATOM 1029 C CA . THR A 1 139 ? 27.927 -19.075 23.899 1.00 49.19 139 THR A CA 1
ATOM 1030 C C . THR A 1 139 ? 28.487 -19.454 25.264 1.00 49.19 139 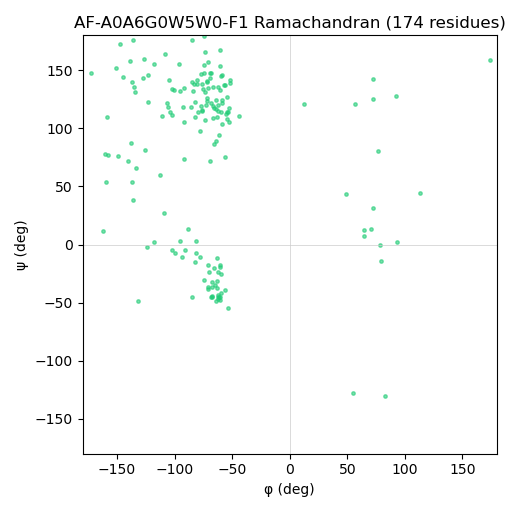THR A C 1
ATOM 1032 O O . THR A 1 139 ? 29.698 -19.440 25.472 1.00 49.19 139 THR A O 1
ATOM 1035 N N . THR A 1 140 ? 27.611 -19.775 26.212 1.00 58.97 140 THR A N 1
ATOM 1036 C CA . THR A 1 140 ? 27.981 -20.566 27.382 1.00 58.97 140 THR A CA 1
ATOM 1037 C C . THR A 1 140 ? 28.398 -21.937 26.847 1.00 58.97 140 THR A C 1
ATOM 1039 O O . THR A 1 140 ? 27.572 -22.591 26.205 1.00 58.97 140 THR A O 1
ATOM 1042 N N . PRO A 1 141 ? 29.661 -22.369 27.018 1.00 54.59 141 PRO A N 1
ATOM 1043 C CA . PRO A 1 141 ? 30.105 -23.659 26.511 1.00 54.59 141 PRO A CA 1
ATOM 1044 C C . PRO A 1 141 ? 29.241 -24.765 27.123 1.00 54.59 141 PRO A C 1
ATOM 1046 O O . PRO A 1 141 ? 29.137 -24.889 28.344 1.00 54.59 141 PRO A O 1
ATOM 1049 N N . ALA A 1 142 ? 28.582 -25.538 26.259 1.00 65.56 142 ALA A N 1
ATOM 1050 C CA . ALA A 1 142 ? 27.805 -26.696 26.669 1.00 65.56 142 ALA A CA 1
ATOM 1051 C C . ALA A 1 142 ? 28.743 -27.730 27.323 1.00 65.56 142 ALA A C 1
ATOM 1053 O O . ALA A 1 142 ? 29.824 -27.982 26.782 1.00 65.56 142 ALA A O 1
ATOM 1054 N N . PRO A 1 143 ? 28.371 -28.348 28.459 1.00 57.81 143 PRO A N 1
ATOM 1055 C CA . PRO A 1 143 ? 29.140 -29.455 28.999 1.00 57.81 143 PRO A CA 1
ATOM 1056 C C . PRO A 1 143 ? 29.104 -30.625 28.010 1.00 57.81 143 PRO A C 1
ATOM 1058 O O . PRO A 1 143 ? 28.035 -31.090 27.609 1.00 57.81 143 PRO A O 1
ATOM 1061 N N . THR A 1 144 ? 30.289 -31.088 27.618 1.00 53.34 144 THR A N 1
ATOM 1062 C CA . THR A 1 144 ? 30.512 -32.291 26.814 1.00 53.34 144 THR A CA 1
ATOM 1063 C C . THR A 1 144 ? 29.812 -33.482 27.466 1.00 53.34 144 THR A C 1
ATOM 1065 O O . THR A 1 144 ? 30.265 -33.997 28.486 1.00 53.34 144 THR A O 1
ATOM 1068 N N . SER A 1 145 ? 28.688 -33.911 26.891 1.00 58.12 145 SER A N 1
ATOM 1069 C CA . SER A 1 145 ? 27.989 -35.127 27.299 1.00 58.12 145 SER A CA 1
ATOM 1070 C C . SER A 1 145 ? 28.499 -36.299 26.461 1.00 58.12 145 SER A C 1
ATOM 1072 O O . SER A 1 145 ? 28.204 -36.414 25.271 1.00 58.12 145 SER A O 1
ATOM 1074 N N . THR A 1 146 ? 29.315 -37.146 27.083 1.00 53.47 146 THR A N 1
ATOM 1075 C CA . THR A 1 146 ? 29.845 -38.386 26.510 1.00 53.47 146 THR A CA 1
ATOM 1076 C C . THR A 1 146 ? 28.760 -39.464 26.570 1.00 53.47 146 THR A C 1
ATOM 1078 O O . THR A 1 146 ? 28.563 -40.093 27.608 1.00 53.47 146 THR A O 1
ATOM 1081 N N . LEU A 1 147 ? 28.030 -39.678 25.474 1.00 65.38 147 LEU A N 1
ATOM 1082 C CA . LEU A 1 147 ? 27.122 -40.824 25.343 1.00 65.38 147 LEU A CA 1
ATOM 1083 C C . LEU A 1 147 ? 27.892 -42.065 24.849 1.00 65.38 147 LEU A C 1
ATOM 1085 O O . LEU A 1 147 ? 28.741 -41.934 23.962 1.00 65.38 147 LEU A O 1
ATOM 1089 N N . PRO A 1 148 ? 27.610 -43.271 25.380 1.00 59.00 148 PRO A N 1
ATOM 1090 C CA . PRO A 1 148 ? 28.214 -44.504 24.895 1.00 59.00 148 PRO A CA 1
ATOM 1091 C C . PRO A 1 148 ? 27.648 -44.882 23.521 1.00 59.00 148 PRO A C 1
ATOM 1093 O O . PRO A 1 148 ? 26.439 -45.007 23.322 1.00 59.00 148 PRO A O 1
ATOM 1096 N N . VAL A 1 149 ? 28.561 -45.082 22.572 1.00 56.38 149 VAL A N 1
ATOM 1097 C CA . VAL A 1 149 ? 28.290 -45.590 21.226 1.00 56.38 149 VAL A CA 1
ATOM 1098 C C . VAL A 1 149 ? 27.719 -47.004 21.337 1.00 56.38 149 VAL A C 1
ATOM 1100 O O . VAL A 1 149 ? 28.413 -47.919 21.770 1.00 56.38 149 VAL A O 1
ATOM 1103 N N . THR A 1 150 ? 26.460 -47.189 20.932 1.00 57.03 150 THR A N 1
ATOM 1104 C CA . THR A 1 150 ? 25.875 -48.522 20.732 1.00 57.03 150 THR A CA 1
ATOM 1105 C C . THR A 1 150 ? 25.807 -48.810 19.237 1.00 57.03 150 THR A C 1
ATOM 1107 O O . THR A 1 150 ? 25.106 -48.137 18.485 1.00 57.03 150 THR A O 1
ATOM 1110 N N . THR A 1 151 ? 26.585 -49.803 18.815 1.00 59.16 151 THR A N 1
ATOM 1111 C CA . THR A 1 151 ? 26.669 -50.336 17.454 1.00 59.16 151 THR A CA 1
ATOM 1112 C C . THR A 1 151 ? 25.414 -51.135 17.100 1.00 59.16 151 THR A C 1
ATOM 1114 O O . THR A 1 151 ? 25.127 -52.132 17.758 1.00 59.16 151 THR A O 1
ATOM 1117 N N . ILE A 1 152 ? 24.718 -50.761 16.019 1.00 61.69 152 ILE A N 1
ATOM 1118 C CA . ILE A 1 152 ? 23.783 -51.646 15.305 1.00 61.69 152 ILE A CA 1
ATOM 1119 C C . ILE A 1 152 ? 23.948 -51.528 13.779 1.00 61.69 152 ILE A C 1
ATOM 1121 O O . ILE A 1 152 ? 24.210 -50.462 13.229 1.00 61.69 152 ILE A O 1
ATOM 1125 N N . LEU A 1 153 ? 23.868 -52.712 13.169 1.00 59.78 153 LEU A N 1
ATOM 1126 C CA . LEU A 1 153 ? 24.258 -53.214 11.842 1.00 59.78 153 LEU A CA 1
ATOM 1127 C C . LEU A 1 153 ? 23.371 -52.683 10.678 1.00 59.78 153 LEU A C 1
ATOM 1129 O O . LEU A 1 153 ? 22.226 -52.304 10.932 1.00 59.78 153 LEU A O 1
ATOM 1133 N N . PRO A 1 154 ? 23.844 -52.650 9.407 1.00 56.81 154 PRO A N 1
ATOM 1134 C CA . PRO A 1 154 ? 23.170 -51.929 8.327 1.00 56.81 154 PRO A CA 1
ATOM 1135 C C . PRO A 1 154 ? 21.937 -52.669 7.802 1.00 56.81 154 PRO A C 1
ATOM 1137 O O . PRO A 1 154 ? 21.972 -53.877 7.575 1.00 56.81 154 PRO A O 1
ATOM 1140 N N . THR A 1 155 ? 20.862 -51.919 7.542 1.00 52.75 155 THR A N 1
ATOM 1141 C CA . THR A 1 155 ? 19.684 -52.409 6.815 1.00 52.75 155 THR A CA 1
ATOM 1142 C C . THR A 1 155 ? 19.596 -51.735 5.446 1.00 52.75 155 THR A C 1
ATOM 1144 O O . THR A 1 155 ? 19.394 -50.531 5.327 1.00 52.75 155 THR A O 1
ATOM 1147 N N . THR A 1 156 ? 19.844 -52.579 4.448 1.00 52.53 156 THR A N 1
ATOM 1148 C CA . THR A 1 156 ? 19.460 -52.620 3.031 1.00 52.53 156 THR A CA 1
ATOM 1149 C C . THR A 1 156 ? 18.824 -51.380 2.390 1.00 52.53 156 THR A C 1
ATOM 1151 O O . THR A 1 156 ? 17.727 -50.953 2.741 1.00 52.53 156 THR A O 1
ATOM 1154 N N . ALA A 1 157 ? 19.495 -50.893 1.342 1.00 53.47 157 ALA A N 1
ATOM 1155 C CA . ALA A 1 157 ? 19.013 -49.893 0.397 1.00 53.47 157 ALA A CA 1
ATOM 1156 C C . ALA A 1 157 ? 17.755 -50.361 -0.357 1.00 53.47 157 ALA A C 1
ATOM 1158 O O . ALA A 1 157 ? 17.725 -51.459 -0.915 1.00 53.47 157 ALA A O 1
ATOM 1159 N N . GLN A 1 158 ? 16.747 -49.490 -0.422 1.00 53.44 158 GLN A N 1
ATOM 1160 C CA . GLN A 1 158 ? 15.565 -49.650 -1.265 1.00 53.44 158 GLN A CA 1
ATOM 1161 C C . GLN A 1 158 ? 15.720 -48.793 -2.537 1.00 53.44 158 GLN A C 1
ATOM 1163 O O . GLN A 1 158 ? 16.106 -47.627 -2.431 1.00 53.44 158 GLN A O 1
ATOM 1168 N N . PRO A 1 159 ? 15.439 -49.336 -3.737 1.00 57.78 159 PRO A N 1
ATOM 1169 C CA . PRO A 1 159 ? 15.566 -48.600 -4.989 1.00 57.78 159 PRO A CA 1
ATOM 1170 C C . PRO A 1 159 ? 14.488 -47.519 -5.140 1.00 57.78 159 PRO A C 1
ATOM 1172 O O . PRO A 1 159 ? 13.295 -47.742 -4.930 1.00 57.78 159 PRO A O 1
ATOM 1175 N N . THR A 1 160 ? 14.943 -46.343 -5.560 1.00 51.84 160 THR A N 1
ATOM 1176 C CA . THR A 1 160 ? 14.158 -45.192 -6.000 1.00 51.84 160 THR A CA 1
ATOM 1177 C C . THR A 1 160 ? 13.345 -45.541 -7.243 1.00 51.84 160 THR A C 1
ATOM 1179 O O . THR A 1 160 ? 13.899 -45.874 -8.288 1.00 51.84 160 THR A O 1
ATOM 1182 N N . THR A 1 161 ? 12.018 -45.435 -7.146 1.00 51.53 161 THR A N 1
ATOM 1183 C CA . THR A 1 161 ? 11.129 -45.450 -8.316 1.00 51.53 161 THR A CA 1
ATOM 1184 C C . THR A 1 161 ? 10.693 -44.017 -8.602 1.00 51.53 161 THR A C 1
ATOM 1186 O O . THR A 1 161 ? 10.001 -43.389 -7.804 1.00 51.53 161 THR A O 1
ATOM 1189 N N . THR A 1 162 ? 11.167 -43.482 -9.722 1.00 49.12 162 THR A N 1
ATOM 1190 C CA . THR A 1 162 ? 10.891 -42.133 -10.221 1.00 49.12 162 THR A CA 1
ATOM 1191 C C . THR A 1 162 ? 9.460 -42.058 -10.756 1.00 49.12 162 THR A C 1
ATOM 1193 O O . THR A 1 162 ? 9.121 -42.771 -11.699 1.00 49.12 162 THR A O 1
ATOM 1196 N N . ALA A 1 163 ? 8.623 -41.186 -10.190 1.00 60.31 163 ALA A N 1
ATOM 1197 C CA . ALA A 1 163 ? 7.332 -40.817 -10.773 1.00 60.31 163 ALA A CA 1
ATOM 1198 C C . ALA A 1 163 ? 7.501 -39.566 -11.665 1.00 60.31 163 ALA A C 1
ATOM 1200 O O . ALA A 1 163 ? 8.170 -38.617 -11.244 1.00 60.31 163 ALA A O 1
ATOM 1201 N N . PRO A 1 164 ? 6.935 -39.530 -12.885 1.00 60.25 164 PRO A N 1
ATOM 1202 C CA . PRO A 1 164 ? 7.024 -38.372 -13.767 1.00 60.25 164 PRO A CA 1
ATOM 1203 C C . PRO A 1 164 ? 6.169 -37.197 -13.270 1.00 60.25 164 PRO A C 1
ATOM 1205 O O . PRO A 1 164 ? 5.043 -37.357 -12.803 1.00 60.25 164 PRO A O 1
ATOM 1208 N N . SER A 1 165 ? 6.744 -36.003 -13.403 1.00 53.22 165 SER A N 1
ATOM 1209 C CA . SER A 1 165 ? 6.149 -34.709 -13.073 1.00 53.22 165 SER A CA 1
ATOM 1210 C C . SER A 1 165 ? 4.971 -34.404 -14.005 1.00 53.22 165 SER A C 1
ATOM 1212 O O . SER A 1 165 ? 5.141 -34.320 -15.221 1.00 53.22 165 SER A O 1
ATOM 1214 N N . ALA A 1 166 ? 3.773 -34.243 -13.442 1.00 53.31 166 ALA A N 1
ATOM 1215 C CA . ALA A 1 166 ? 2.617 -33.742 -14.171 1.00 53.31 166 ALA A CA 1
ATOM 1216 C C . ALA A 1 166 ? 2.746 -32.222 -14.350 1.00 53.31 166 ALA A C 1
ATOM 1218 O O . ALA A 1 166 ? 2.737 -31.458 -13.385 1.00 53.31 166 ALA A O 1
ATOM 1219 N N . THR A 1 167 ? 2.867 -31.785 -15.601 1.00 48.72 167 THR A N 1
ATOM 1220 C CA . THR A 1 167 ? 2.778 -30.382 -16.006 1.00 48.72 167 THR A CA 1
ATOM 1221 C C . THR A 1 167 ? 1.353 -29.878 -15.778 1.00 48.72 167 THR A C 1
ATOM 1223 O O . THR A 1 167 ? 0.434 -30.261 -16.497 1.00 48.72 167 THR A O 1
ATOM 1226 N N . VAL A 1 168 ? 1.157 -29.012 -14.783 1.00 52.84 168 VAL A N 1
ATOM 1227 C CA . VAL A 1 168 ? -0.107 -28.287 -14.591 1.00 52.84 168 VAL A CA 1
ATOM 1228 C C . VAL A 1 168 ? -0.108 -27.073 -15.517 1.00 52.84 168 VAL A C 1
ATOM 1230 O O . VAL A 1 168 ? 0.651 -26.125 -15.326 1.00 52.84 168 VAL A O 1
ATOM 1233 N N . THR A 1 169 ? -0.943 -27.116 -16.552 1.00 58.12 169 THR A N 1
ATOM 1234 C CA . THR A 1 169 ? -1.233 -25.976 -17.430 1.00 58.12 169 THR A CA 1
ATOM 1235 C C . THR A 1 169 ? -2.173 -24.998 -16.705 1.00 58.12 169 THR A C 1
ATOM 1237 O O . THR A 1 169 ? -3.160 -25.451 -16.122 1.00 58.12 169 THR A O 1
ATOM 1240 N N . PRO A 1 170 ? -1.921 -23.675 -16.712 1.00 67.12 170 PRO A N 1
ATOM 1241 C CA . PRO A 1 170 ? -2.854 -22.701 -16.145 1.00 67.12 170 PRO A CA 1
ATOM 1242 C C . PRO A 1 170 ? -4.143 -22.589 -16.988 1.00 67.12 170 PRO A C 1
ATOM 1244 O O . PRO A 1 170 ? -4.087 -22.742 -18.212 1.00 67.12 170 PRO A O 1
ATOM 1247 N N . PRO A 1 171 ? -5.305 -22.308 -16.364 1.00 69.06 171 PRO A N 1
ATOM 1248 C CA . PRO A 1 171 ? -6.578 -22.168 -17.066 1.00 69.06 171 PRO A CA 1
ATOM 1249 C C . PRO A 1 171 ? -6.614 -20.907 -17.954 1.00 69.06 171 PRO A C 1
ATOM 1251 O O . PRO A 1 171 ? -6.009 -19.887 -17.607 1.00 69.06 171 PRO A O 1
ATOM 1254 N N . PRO A 1 172 ? -7.330 -20.942 -19.095 1.00 61.44 172 PRO A N 1
ATOM 1255 C CA . PRO A 1 172 ? -7.419 -19.811 -20.011 1.00 61.44 172 PRO A CA 1
ATOM 1256 C C . PRO A 1 172 ? -8.172 -18.632 -19.377 1.00 61.44 172 PRO A C 1
ATOM 1258 O O . PRO A 1 172 ? -9.234 -18.803 -18.779 1.00 61.44 172 PRO A O 1
ATOM 1261 N N . LYS A 1 173 ? -7.625 -17.420 -19.553 1.00 54.19 173 LYS A N 1
ATOM 1262 C CA . LYS A 1 173 ? -8.309 -16.149 -19.274 1.00 54.19 173 LYS A CA 1
ATOM 1263 C C . LYS A 1 173 ? -9.583 -16.079 -20.120 1.00 54.19 173 LYS A C 1
ATOM 1265 O O . LYS A 1 173 ? -9.515 -15.843 -21.323 1.00 54.19 173 LYS A O 1
ATOM 1270 N N . GLY A 1 174 ? -10.726 -16.299 -19.478 1.00 51.41 174 GLY A N 1
ATOM 1271 C CA . GLY A 1 174 ? -12.036 -16.016 -20.047 1.00 51.41 174 GLY A CA 1
ATOM 1272 C C . GLY A 1 174 ? -12.222 -14.510 -20.186 1.00 51.41 174 GLY A C 1
ATOM 1273 O O . GLY A 1 174 ? -12.098 -13.774 -19.209 1.00 51.41 174 GLY A O 1
ATOM 1274 N N . ALA A 1 175 ? -12.475 -14.083 -21.417 1.00 47.19 175 ALA A N 1
ATOM 1275 C CA . ALA A 1 175 ? -12.988 -12.768 -21.745 1.00 47.19 175 ALA A CA 1
ATOM 1276 C C . ALA A 1 175 ? -14.471 -12.693 -21.359 1.00 47.19 175 ALA A C 1
ATOM 1278 O O . ALA A 1 175 ? -15.247 -13.573 -21.737 1.00 47.19 175 ALA A O 1
ATOM 1279 N N . CYS A 1 176 ? -14.830 -11.627 -20.652 1.00 43.47 176 CYS A N 1
ATOM 1280 C CA . CYS A 1 176 ? -16.147 -11.006 -20.680 1.00 43.47 176 CYS A CA 1
ATOM 1281 C C . CYS A 1 176 ? -15.922 -9.522 -20.967 1.00 43.47 176 CYS A C 1
ATOM 1283 O O . CYS A 1 176 ? -14.971 -8.966 -20.367 1.00 43.47 176 CYS A O 1
#

Solvent-accessible surface area (backbone atoms only — not comparable to full-atom values): 11748 Å² total; per-residue (Å²): 140,83,84,90,78,90,84,91,83,83,89,82,81,84,82,76,89,80,90,86,82,84,86,90,83,88,72,101,58,93,66,80,77,70,63,76,76,48,50,67,38,72,41,73,29,84,77,76,47,31,31,27,30,28,41,43,96,66,27,27,34,24,33,43,8,68,74,46,76,57,65,56,56,39,90,50,18,64,58,53,47,71,61,77,68,76,61,82,26,54,33,37,38,11,52,58,28,27,74,76,72,74,42,30,43,58,89,41,76,65,32,60,41,30,35,41,26,68,75,70,67,48,67,44,79,53,52,78,52,64,77,75,82,70,80,74,77,77,82,70,82,74,80,87,77,86,74,84,89,79,89,81,82,90,81,79,90,77,85,87,79,87,76,84,84,79,84,81,77,81,81,80,86,78,85,129

Secondary structure (DSSP, 8-state):
----------------S--SS---S----------GGG--EEEEPTTS-EEEEEE-TTS-EEE--SSSS----GGGHHHHHHT----SSPEETTHHHHHHHSS-S-SSTTSHHHHHHHHHT---SSTT-PPP-------PPPP-------------PPPP-PPPP---PPPP----

Radius of gyration: 32.52 Å; Cα contacts (8 Å, |Δi|>4): 205; chains: 1; bounding box: 57×126×55 Å

Sequence (176 aa):
MPRLAVLAILLTASTCTADIVQAISGHAASRRLVDYTKVWTCVHSTSGFRVPLRIANDSNIECWSNDGVNCVWDNNCDTYVASGKSPAAPLVCGCMHKQVWGNVGYDDPSHWCSDGKKALGANPTNPNCTPAPTPVPTTTPAPTSTLPVTTILPTTAQPTTTAPSATVTPPPKGAC

Nearest PDB structures (foldseek):
  6rgr-assembly1_A-2  TM=3.974E-01  e=2.894E+00  Photorhabdus asymbiotica
  4uu2-assembly1_B  TM=3.984E-01  e=7.430E+00  Enterobacter sp.
  6rfz-assembly1_A  TM=3.731E-01  e=4.220E+00  Photorhabdus laumondii subsp. laumondii TTO1